Protein AF-A0A811QZ48-F1 (afdb_monomer_lite)

Sequence (78 aa):
MKTNVVAASKTVVALAAVVAKLLLLPFAGGGAALPASAATATGLGSNCTRRCGNISIPYPFGIELGCYHDTGFNLTCK

Foldseek 3Di:
DDDDPPPCPPVNVVVVVVVVVVVVDPPPPPPPPPPPPPQPQVQPDPPFDQDAVPDGHHPCAGQDPSRHDDPVRHDDRD

pLDDT: mean 73.55, std 17.01, range [40.41, 94.44]

Radius of gyration: 30.56 Å; chains: 1; bounding box: 22×93×23 Å

InterPro domains:
  IPR025287 Wall-associated receptor kinase, galacturonan-binding domain [PF13947] (48-77)

Secondary structure (DSSP, 8-state):
-----TTS-HHHHHHHHHHHHHHHS------------------SSTT---EETTEEPPTT-BSSTTSSSSGGGB----

Organism: NCBI:txid422564

Structure (mmCIF, N/CA/C/O backbone):
data_AF-A0A811QZ48-F1
#
_entry.id   AF-A0A811QZ48-F1
#
loop_
_atom_site.group_PDB
_atom_site.id
_atom_site.type_symbol
_atom_site.label_atom_id
_atom_site.label_alt_id
_atom_site.label_comp_id
_atom_site.label_asym_id
_atom_site.label_entity_id
_atom_site.label_seq_id
_atom_site.pdbx_PDB_ins_code
_atom_site.Cartn_x
_atom_site.Cartn_y
_atom_site.Cartn_z
_atom_site.occupancy
_atom_site.B_iso_or_equiv
_atom_site.auth_seq_id
_atom_site.auth_comp_id
_atom_site.auth_asym_id
_atom_site.auth_atom_id
_atom_site.pdbx_PDB_model_num
ATOM 1 N N . MET A 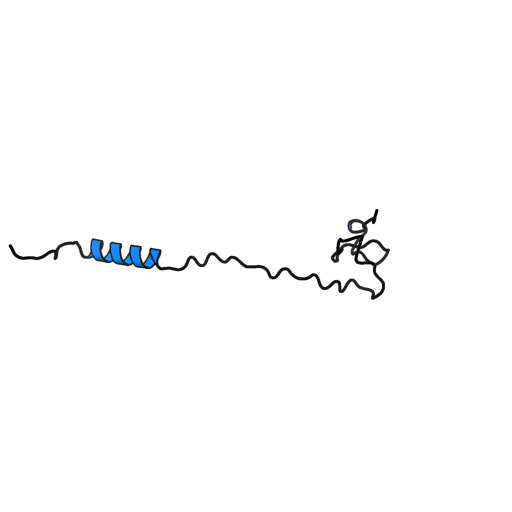1 1 ? 9.053 -80.124 3.234 1.00 49.38 1 MET A N 1
ATOM 2 C CA . MET A 1 1 ? 9.404 -78.722 2.919 1.00 49.38 1 MET A CA 1
ATOM 3 C C . MET A 1 1 ? 9.217 -78.515 1.429 1.00 49.38 1 MET A C 1
ATOM 5 O O . MET A 1 1 ? 9.924 -79.179 0.684 1.00 49.38 1 MET A O 1
ATOM 9 N N . LYS A 1 2 ? 8.243 -77.693 1.018 1.00 46.53 2 LYS A N 1
ATOM 10 C CA . LYS A 1 2 ? 8.148 -77.022 -0.292 1.00 46.53 2 LYS A CA 1
ATOM 11 C C . LYS A 1 2 ? 6.795 -76.313 -0.371 1.00 46.53 2 LYS A C 1
ATOM 13 O O . LYS A 1 2 ? 5.766 -76.972 -0.395 1.00 46.53 2 LYS A O 1
ATOM 18 N N . THR A 1 3 ? 6.878 -74.984 -0.263 1.00 45.50 3 THR A N 1
ATOM 19 C CA . THR A 1 3 ? 6.192 -73.987 -1.101 1.00 45.50 3 THR A CA 1
ATOM 20 C C . THR A 1 3 ? 4.716 -74.269 -1.432 1.00 45.50 3 THR A C 1
ATOM 22 O O . THR A 1 3 ? 4.357 -75.273 -2.023 1.00 45.50 3 THR A O 1
ATOM 25 N N . ASN A 1 4 ? 3.787 -73.363 -1.148 1.00 40.41 4 ASN A N 1
ATOM 26 C CA . ASN A 1 4 ? 3.659 -72.152 -1.946 1.00 40.41 4 ASN A CA 1
ATOM 27 C C . ASN A 1 4 ? 2.681 -71.187 -1.267 1.00 40.41 4 ASN A C 1
ATOM 29 O O . ASN A 1 4 ? 1.529 -71.516 -1.010 1.00 40.41 4 ASN A O 1
ATOM 33 N N . VAL A 1 5 ? 3.156 -69.966 -1.057 1.00 47.03 5 VAL A N 1
ATOM 34 C CA . VAL A 1 5 ? 2.506 -68.781 -0.473 1.00 47.03 5 VAL A CA 1
ATOM 35 C C . VAL A 1 5 ? 1.342 -68.246 -1.353 1.00 47.03 5 VAL A C 1
ATOM 37 O O . VAL A 1 5 ? 0.916 -67.101 -1.250 1.00 47.03 5 VAL A O 1
ATOM 40 N N . VAL A 1 6 ? 0.763 -69.079 -2.225 1.00 46.84 6 VAL A N 1
ATOM 41 C CA . VAL A 1 6 ? -0.213 -68.705 -3.269 1.00 46.84 6 VAL A CA 1
ATOM 42 C C . VAL A 1 6 ? -1.650 -68.814 -2.746 1.00 46.84 6 VAL A C 1
ATOM 44 O O . VAL A 1 6 ? -2.538 -69.384 -3.360 1.00 46.84 6 VAL A O 1
ATOM 47 N N . ALA A 1 7 ? -1.888 -68.277 -1.560 1.00 44.06 7 ALA A N 1
ATOM 48 C CA . ALA A 1 7 ? -3.229 -67.902 -1.120 1.00 44.06 7 ALA A CA 1
ATOM 49 C C . ALA A 1 7 ? -3.169 -66.696 -0.174 1.00 44.06 7 ALA A C 1
ATOM 51 O O . ALA A 1 7 ? -4.103 -66.449 0.581 1.00 44.06 7 ALA A O 1
ATOM 52 N N . ALA A 1 8 ? -2.083 -65.912 -0.228 1.00 50.81 8 ALA A N 1
ATOM 53 C CA . ALA A 1 8 ? -2.170 -64.504 0.120 1.00 50.81 8 ALA A CA 1
ATOM 54 C C . ALA A 1 8 ? -3.162 -63.899 -0.879 1.00 50.81 8 ALA A C 1
ATOM 56 O O . ALA A 1 8 ? -2.822 -63.663 -2.040 1.00 50.81 8 ALA A O 1
ATOM 57 N N . SER A 1 9 ? -4.424 -63.823 -0.450 1.00 55.31 9 SER A N 1
ATOM 58 C CA . SER A 1 9 ? -5.598 -63.459 -1.233 1.00 55.31 9 SER A CA 1
ATOM 59 C C . SER A 1 9 ? -5.232 -62.353 -2.207 1.00 55.31 9 SER A C 1
ATOM 61 O O . SER A 1 9 ? -4.599 -61.381 -1.806 1.00 55.31 9 SER A O 1
ATOM 63 N N . LYS A 1 10 ? -5.597 -62.480 -3.486 1.00 55.00 10 LYS A N 1
ATOM 64 C CA . LYS A 1 10 ? -5.310 -61.459 -4.515 1.00 55.00 10 LYS A CA 1
ATOM 65 C C . LYS A 1 10 ? -5.637 -60.039 -4.024 1.00 55.00 10 LYS A C 1
ATOM 67 O O . LYS A 1 10 ? -4.942 -59.091 -4.365 1.00 55.00 10 LYS A O 1
ATOM 72 N N . THR A 1 11 ? -6.637 -59.934 -3.151 1.00 57.31 11 THR A N 1
ATOM 73 C CA . THR A 1 11 ? -7.024 -58.762 -2.363 1.00 57.31 11 THR A CA 1
ATOM 74 C C . THR A 1 11 ? -5.916 -58.214 -1.459 1.00 57.31 11 THR A C 1
ATOM 76 O O . THR A 1 11 ? -5.686 -57.020 -1.487 1.00 57.31 11 THR A O 1
ATOM 79 N N . VAL A 1 12 ? -5.197 -59.038 -0.693 1.00 63.41 12 VAL A N 1
ATOM 80 C CA . VAL A 1 12 ? -4.075 -58.630 0.177 1.00 63.41 12 VAL A CA 1
ATOM 81 C C . VAL A 1 12 ? -2.897 -58.110 -0.647 1.00 63.41 12 VAL A C 1
ATOM 83 O O . VAL A 1 12 ? -2.340 -57.067 -0.316 1.00 63.41 12 VAL A O 1
ATOM 86 N N . VAL A 1 13 ? -2.552 -58.783 -1.751 1.00 67.19 13 VAL A N 1
ATOM 87 C CA . VAL A 1 13 ? -1.487 -58.317 -2.660 1.00 67.19 13 VAL A CA 1
ATOM 88 C C . VAL A 1 13 ? -1.890 -57.005 -3.339 1.00 67.19 13 VAL A C 1
ATOM 90 O O . VAL A 1 13 ? -1.090 -56.074 -3.411 1.00 67.19 13 VAL A O 1
ATOM 93 N N . ALA A 1 14 ? -3.146 -56.897 -3.781 1.00 71.19 14 ALA A N 1
ATOM 94 C CA . ALA A 1 14 ? -3.684 -55.669 -4.357 1.00 71.19 14 ALA A CA 1
ATOM 95 C C . ALA A 1 14 ? -3.722 -54.521 -3.334 1.00 71.19 14 ALA A C 1
ATOM 97 O O . ALA A 1 14 ? -3.303 -53.414 -3.654 1.00 71.19 14 ALA A O 1
ATOM 98 N N . LEU A 1 15 ? -4.153 -54.784 -2.097 1.00 75.56 15 LEU A N 1
ATOM 99 C CA . LEU A 1 15 ? -4.181 -53.804 -1.008 1.00 75.56 15 LEU A CA 1
ATOM 100 C C . LEU A 1 15 ? -2.769 -53.315 -0.670 1.00 75.56 15 LEU A C 1
ATOM 102 O O . LEU A 1 15 ? -2.551 -52.109 -0.591 1.00 75.56 15 LEU A O 1
ATOM 106 N N . ALA A 1 16 ? -1.796 -54.222 -0.552 1.00 76.88 16 ALA A N 1
ATOM 107 C CA . ALA A 1 16 ? -0.401 -53.859 -0.308 1.00 76.88 16 ALA A CA 1
ATOM 108 C C . ALA A 1 16 ? 0.178 -53.000 -1.447 1.00 76.88 16 ALA A C 1
ATOM 110 O O . ALA A 1 16 ? 0.851 -52.003 -1.188 1.00 76.88 16 ALA A O 1
ATOM 111 N N . ALA A 1 17 ? -0.134 -53.331 -2.705 1.00 80.12 17 ALA A N 1
ATOM 112 C CA . ALA A 1 17 ? 0.289 -52.544 -3.862 1.00 80.12 17 ALA A CA 1
ATOM 113 C C . ALA A 1 17 ? -0.370 -51.151 -3.910 1.00 80.12 17 ALA A C 1
ATOM 115 O O . ALA A 1 17 ? 0.287 -50.177 -4.276 1.00 80.12 17 ALA A O 1
ATOM 116 N N . VAL A 1 18 ? -1.646 -51.037 -3.521 1.00 84.88 18 VAL A N 1
ATOM 117 C CA . VAL A 1 18 ? -2.362 -49.753 -3.431 1.00 84.88 18 VAL A CA 1
ATOM 118 C C . VAL A 1 18 ? -1.774 -48.877 -2.324 1.00 84.88 18 VAL A C 1
ATOM 120 O O . VAL A 1 18 ? -1.497 -47.707 -2.574 1.00 84.88 18 VAL A O 1
ATOM 123 N N . VAL A 1 19 ? -1.513 -49.439 -1.138 1.00 84.69 19 VAL A N 1
ATOM 124 C CA . VAL A 1 19 ? -0.888 -48.714 -0.017 1.00 84.69 19 VAL A CA 1
ATOM 125 C C . VAL A 1 19 ? 0.517 -48.243 -0.385 1.00 84.69 19 VAL A C 1
ATOM 127 O O . VAL A 1 19 ? 0.839 -47.079 -0.170 1.00 84.69 19 VAL A O 1
ATOM 130 N N . ALA A 1 20 ? 1.334 -49.103 -1.001 1.00 81.75 20 ALA A N 1
ATOM 131 C CA . ALA A 1 20 ? 2.672 -48.727 -1.450 1.00 81.75 20 ALA A CA 1
ATOM 132 C C . ALA A 1 20 ? 2.631 -47.600 -2.494 1.00 81.75 20 ALA A C 1
ATOM 134 O O . ALA A 1 20 ? 3.405 -46.653 -2.400 1.00 81.75 20 ALA A O 1
ATOM 135 N N . LYS A 1 21 ? 1.697 -47.647 -3.456 1.00 80.19 21 LYS A N 1
ATOM 136 C CA . LYS A 1 21 ? 1.510 -46.548 -4.414 1.00 80.19 21 LYS A CA 1
ATOM 137 C C . LYS A 1 21 ? 1.081 -45.255 -3.727 1.00 80.19 21 LYS A C 1
ATOM 139 O O . LYS A 1 21 ? 1.647 -44.220 -4.054 1.00 80.19 21 LYS A O 1
ATOM 144 N N . LEU A 1 22 ? 0.141 -45.312 -2.778 1.00 77.88 22 LEU A N 1
ATOM 145 C CA . LEU A 1 22 ? -0.318 -44.147 -2.011 1.00 77.88 22 LEU A CA 1
ATOM 146 C C . LEU A 1 22 ? 0.820 -43.507 -1.201 1.00 77.88 22 LEU A C 1
ATOM 148 O O . LEU A 1 22 ? 0.897 -42.286 -1.130 1.00 77.88 22 LEU A O 1
ATOM 152 N N . LEU A 1 23 ? 1.723 -44.321 -0.646 1.00 75.56 23 LEU A N 1
ATOM 153 C CA . LEU A 1 23 ? 2.899 -43.852 0.093 1.00 75.56 23 LEU A CA 1
ATOM 154 C C . LEU A 1 23 ? 3.961 -43.204 -0.814 1.00 75.56 23 LEU A C 1
ATOM 156 O O . LEU A 1 23 ? 4.719 -42.353 -0.361 1.00 75.56 23 LEU A O 1
ATOM 160 N N . LEU A 1 24 ? 4.031 -43.628 -2.081 1.00 75.06 24 LEU A N 1
ATOM 161 C CA . LEU A 1 24 ? 4.971 -43.118 -3.085 1.00 75.06 24 LEU A CA 1
ATOM 162 C C . LEU A 1 24 ? 4.442 -41.892 -3.845 1.00 75.06 24 LEU A C 1
ATOM 164 O O . LEU A 1 24 ? 5.188 -41.301 -4.627 1.00 75.06 24 LEU A O 1
ATOM 168 N N . LEU A 1 25 ? 3.176 -41.505 -3.654 1.00 75.12 25 LEU A N 1
ATOM 169 C CA . LEU A 1 25 ? 2.643 -40.283 -4.247 1.00 75.12 25 LEU A CA 1
ATOM 170 C C . LEU A 1 25 ? 3.260 -39.067 -3.534 1.00 75.12 25 LEU A C 1
ATOM 172 O O . LEU A 1 25 ? 3.109 -38.934 -2.318 1.00 75.12 25 LEU A O 1
ATOM 176 N N . PRO A 1 26 ? 3.933 -38.153 -4.259 1.00 65.94 26 PRO A N 1
ATOM 177 C CA . PRO A 1 26 ? 4.374 -36.902 -3.668 1.00 65.94 26 PRO A CA 1
ATOM 178 C C . PRO A 1 26 ? 3.123 -36.140 -3.235 1.00 65.94 26 PRO A C 1
ATOM 180 O O . PRO A 1 26 ? 2.241 -35.879 -4.057 1.00 65.94 26 PRO A O 1
ATOM 183 N N . PHE A 1 27 ? 3.026 -35.803 -1.946 1.00 66.38 27 PHE A N 1
ATOM 184 C CA . PHE A 1 27 ? 2.025 -34.856 -1.472 1.00 66.38 27 PHE A CA 1
ATOM 185 C C . PHE A 1 27 ? 2.239 -33.569 -2.265 1.00 66.38 27 PHE A C 1
ATOM 187 O O . PHE A 1 27 ? 3.139 -32.786 -1.964 1.00 66.38 27 PHE A O 1
ATOM 194 N N . ALA A 1 28 ? 1.404 -33.340 -3.278 1.00 64.31 28 ALA A N 1
ATOM 195 C CA . ALA A 1 28 ? 1.235 -32.042 -3.907 1.00 64.31 28 ALA A CA 1
ATOM 196 C C . ALA A 1 28 ? 0.495 -31.127 -2.917 1.00 64.31 28 ALA A C 1
ATOM 198 O O . ALA A 1 28 ? -0.572 -30.589 -3.196 1.00 64.31 28 ALA A O 1
ATOM 199 N N . GLY A 1 29 ? 1.052 -30.994 -1.709 1.00 63.19 29 GLY A N 1
ATOM 200 C CA . GLY A 1 29 ? 0.798 -29.871 -0.840 1.00 63.19 29 GLY A CA 1
ATOM 201 C C . GLY A 1 29 ? 1.364 -28.679 -1.580 1.00 63.19 29 GLY A C 1
ATOM 202 O O . GLY A 1 29 ? 2.569 -28.441 -1.548 1.00 63.19 29 GLY A O 1
ATOM 203 N N . GLY A 1 30 ? 0.489 -28.006 -2.324 1.00 60.53 30 GLY A N 1
ATOM 204 C CA . GLY A 1 30 ? 0.761 -26.740 -2.973 1.00 60.53 30 GLY A CA 1
ATOM 205 C C . GLY A 1 30 ? 1.111 -25.707 -1.915 1.00 60.53 30 GLY A C 1
ATOM 206 O O . GLY A 1 30 ? 0.285 -24.881 -1.540 1.00 60.53 30 GLY A O 1
ATOM 207 N N . GLY A 1 31 ? 2.352 -25.746 -1.438 1.00 63.81 31 GLY A N 1
ATOM 208 C CA . GLY A 1 31 ? 3.031 -24.569 -0.953 1.00 63.81 31 GLY A CA 1
ATOM 209 C C . GLY A 1 31 ? 3.191 -23.670 -2.162 1.00 63.81 31 GLY A C 1
ATOM 210 O O . GLY A 1 31 ? 4.202 -23.729 -2.858 1.00 63.81 31 GLY A O 1
ATOM 211 N N . ALA A 1 32 ? 2.164 -22.872 -2.448 1.00 52.41 32 ALA A N 1
ATOM 212 C CA . ALA A 1 32 ? 2.366 -21.665 -3.211 1.00 52.41 32 ALA A CA 1
ATOM 213 C C . ALA A 1 32 ? 3.346 -20.831 -2.382 1.00 52.41 32 ALA A C 1
ATOM 215 O O . ALA A 1 32 ? 2.955 -20.109 -1.465 1.00 52.41 32 ALA A O 1
ATOM 216 N N . ALA A 1 33 ? 4.639 -20.973 -2.677 1.00 56.78 33 ALA A N 1
ATOM 217 C CA . ALA A 1 33 ? 5.568 -19.885 -2.489 1.00 56.78 33 ALA A CA 1
ATOM 218 C C . ALA A 1 33 ? 5.018 -18.769 -3.373 1.00 56.78 33 ALA A C 1
ATOM 220 O O . ALA A 1 33 ? 5.297 -18.697 -4.570 1.00 56.78 33 ALA A O 1
ATOM 221 N N . LEU A 1 34 ? 4.130 -17.962 -2.789 1.00 55.22 34 LEU A N 1
ATOM 222 C CA . LEU A 1 34 ? 3.805 -16.663 -3.330 1.00 55.22 34 LEU A CA 1
ATOM 223 C C . LEU A 1 34 ? 5.168 -16.008 -3.549 1.00 55.22 34 LEU A C 1
ATOM 225 O O . LEU A 1 34 ? 5.948 -15.939 -2.588 1.00 55.22 34 LEU A O 1
ATOM 229 N N . PRO A 1 35 ? 5.512 -15.580 -4.776 1.00 54.59 35 PRO A N 1
ATOM 230 C CA . PRO A 1 35 ? 6.617 -14.659 -4.903 1.00 54.59 35 PRO A CA 1
ATOM 231 C C . PRO A 1 35 ? 6.300 -13.543 -3.913 1.00 54.59 35 PRO A C 1
ATOM 233 O O . PRO A 1 35 ? 5.188 -13.008 -3.921 1.00 54.59 35 PRO A O 1
ATOM 236 N N . ALA A 1 36 ? 7.232 -13.253 -3.005 1.00 58.91 36 ALA A N 1
ATOM 237 C CA . ALA A 1 36 ? 7.196 -11.994 -2.296 1.00 58.91 36 ALA A CA 1
ATOM 238 C C . ALA A 1 36 ? 7.188 -10.953 -3.410 1.00 58.91 36 ALA A C 1
ATOM 240 O O . ALA A 1 36 ? 8.209 -10.722 -4.059 1.00 58.91 36 ALA A O 1
ATOM 241 N N . SER A 1 37 ? 6.001 -10.438 -3.727 1.00 52.81 37 SER A N 1
ATOM 242 C CA . SER A 1 37 ? 5.833 -9.342 -4.648 1.00 52.81 37 SER A CA 1
ATOM 243 C C . SER A 1 37 ? 6.637 -8.227 -4.014 1.00 52.81 37 SER A C 1
ATOM 245 O O . SER A 1 37 ? 6.196 -7.619 -3.037 1.00 52.81 37 SER A O 1
ATOM 247 N N . ALA A 1 38 ? 7.860 -8.027 -4.506 1.00 56.66 38 ALA A N 1
ATOM 248 C CA . ALA A 1 38 ? 8.568 -6.790 -4.304 1.00 56.66 38 ALA A CA 1
ATOM 249 C C . ALA A 1 38 ? 7.591 -5.752 -4.834 1.00 56.66 38 ALA A C 1
ATOM 251 O O . ALA A 1 38 ? 7.371 -5.679 -6.042 1.00 56.66 38 ALA A O 1
ATOM 252 N N . ALA A 1 39 ? 6.894 -5.083 -3.913 1.00 56.56 39 ALA A N 1
ATOM 253 C CA . ALA A 1 39 ? 5.967 -4.029 -4.241 1.00 56.56 39 ALA A CA 1
ATOM 254 C C . ALA A 1 39 ? 6.797 -3.037 -5.039 1.00 56.56 39 ALA A C 1
ATOM 256 O O . ALA A 1 39 ? 7.620 -2.310 -4.478 1.00 56.56 39 ALA A O 1
ATOM 257 N N . THR A 1 40 ? 6.648 -3.075 -6.361 1.00 49.09 40 THR A N 1
ATOM 258 C CA . THR A 1 40 ? 7.121 -2.016 -7.222 1.00 49.09 40 THR A CA 1
ATOM 259 C C . THR A 1 40 ? 6.399 -0.807 -6.681 1.00 49.09 40 THR A C 1
ATOM 261 O O . THR A 1 40 ? 5.186 -0.666 -6.831 1.00 49.09 40 THR A O 1
ATOM 264 N N . ALA A 1 41 ? 7.129 0.009 -5.927 1.00 58.56 41 ALA A N 1
ATOM 265 C CA . ALA A 1 41 ? 6.670 1.292 -5.453 1.00 58.56 41 ALA A CA 1
ATOM 266 C C . ALA A 1 41 ? 6.587 2.224 -6.665 1.00 58.56 41 ALA A C 1
ATOM 268 O O . ALA A 1 41 ? 7.208 3.273 -6.698 1.00 58.56 41 ALA A O 1
ATOM 269 N N . THR A 1 42 ? 5.790 1.855 -7.662 1.00 53.75 42 THR A N 1
ATOM 270 C CA . THR A 1 42 ? 5.191 2.763 -8.628 1.00 53.75 42 THR A CA 1
ATOM 271 C C . THR A 1 42 ? 4.035 3.455 -7.914 1.00 53.75 42 THR A C 1
ATOM 273 O O . THR A 1 42 ? 2.875 3.351 -8.298 1.00 53.75 42 THR A O 1
ATOM 276 N N . GLY A 1 43 ? 4.370 4.090 -6.786 1.00 55.78 43 GLY A N 1
ATOM 277 C CA . GLY A 1 43 ? 3.531 5.098 -6.176 1.00 55.78 43 GLY A CA 1
ATOM 278 C C . GLY A 1 43 ? 3.547 6.271 -7.134 1.00 55.78 43 GLY A C 1
ATOM 279 O O . GLY A 1 43 ? 4.612 6.759 -7.503 1.00 55.78 43 GLY A O 1
ATOM 280 N N . LEU A 1 44 ? 2.359 6.608 -7.605 1.00 59.84 44 LEU A N 1
ATOM 281 C CA . LEU A 1 44 ? 2.070 7.697 -8.514 1.00 59.84 44 LEU A CA 1
ATOM 282 C C . LEU A 1 44 ? 2.826 8.960 -8.069 1.00 59.84 44 LEU A C 1
ATOM 284 O O . LEU A 1 44 ? 2.610 9.459 -6.971 1.00 59.84 44 LEU A O 1
ATOM 288 N N . GLY A 1 45 ? 3.739 9.431 -8.917 1.00 57.59 45 GLY A N 1
ATOM 289 C CA . GLY A 1 45 ? 4.596 10.579 -8.645 1.00 57.59 45 GLY A CA 1
ATOM 290 C C . GLY A 1 45 ? 6.024 10.167 -8.308 1.00 57.59 45 GLY A C 1
ATOM 291 O O . GLY A 1 45 ? 6.322 9.683 -7.220 1.00 57.59 45 GLY A O 1
ATOM 292 N N . SER A 1 46 ? 6.950 10.481 -9.210 1.00 62.12 46 SER A N 1
ATOM 293 C CA . SER A 1 46 ? 8.406 10.438 -9.012 1.00 62.12 46 SER A CA 1
ATOM 294 C C . SER A 1 46 ? 8.920 11.303 -7.840 1.00 62.12 46 SER A C 1
ATOM 296 O O . SER A 1 46 ? 10.124 11.489 -7.699 1.00 62.12 46 SER A O 1
ATOM 298 N N . ASN A 1 47 ? 8.025 11.838 -7.005 1.00 81.31 47 ASN A N 1
ATOM 299 C CA . ASN A 1 47 ? 8.307 12.745 -5.902 1.00 81.31 47 ASN A CA 1
ATOM 300 C C . ASN A 1 47 ? 7.753 12.277 -4.542 1.00 81.31 47 ASN A C 1
ATOM 302 O O . ASN A 1 47 ? 7.958 12.965 -3.556 1.00 81.31 47 ASN A O 1
ATOM 306 N N . CYS A 1 48 ? 7.095 11.115 -4.457 1.00 87.00 48 CYS A N 1
ATOM 307 C CA . CYS A 1 48 ? 6.581 10.621 -3.178 1.00 87.00 48 CYS A CA 1
ATOM 308 C C . CYS A 1 48 ? 7.674 9.987 -2.306 1.00 87.00 48 CYS A C 1
ATOM 310 O O . CY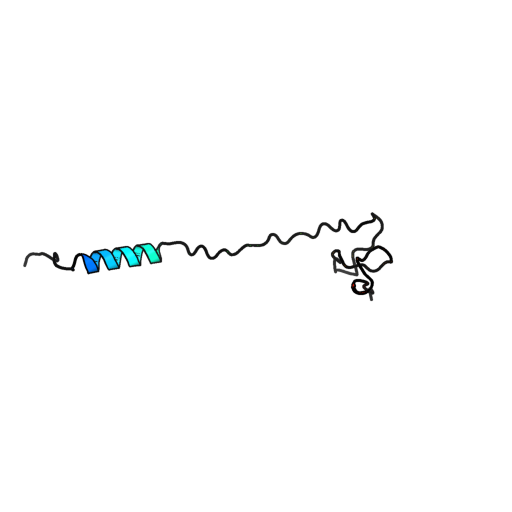S A 1 48 ? 8.391 9.079 -2.741 1.00 87.00 48 CYS A O 1
ATOM 312 N N . THR A 1 49 ? 7.728 10.368 -1.031 1.00 88.75 49 THR A N 1
ATOM 313 C CA . THR A 1 49 ? 8.563 9.712 -0.021 1.00 88.75 49 THR A CA 1
ATOM 314 C C . THR A 1 49 ? 8.005 8.329 0.306 1.00 88.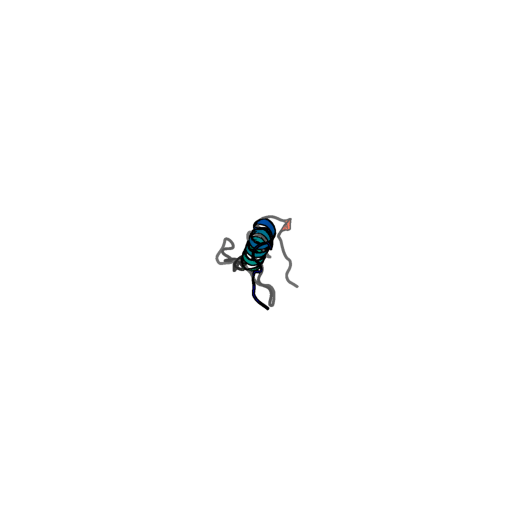75 49 THR A C 1
ATOM 316 O O . THR A 1 49 ? 6.898 8.175 0.826 1.00 88.75 49 THR A O 1
ATOM 319 N N . ARG A 1 50 ? 8.789 7.286 0.010 1.00 90.38 50 ARG A N 1
ATOM 320 C CA . ARG A 1 50 ? 8.386 5.877 0.201 1.00 90.38 50 ARG A CA 1
ATOM 321 C C . ARG A 1 50 ? 9.197 5.139 1.253 1.00 90.38 50 ARG A C 1
ATOM 323 O O . ARG A 1 50 ? 9.068 3.923 1.379 1.00 90.38 50 ARG A O 1
ATOM 330 N N . ARG A 1 51 ? 10.006 5.856 2.032 1.00 90.75 51 ARG A N 1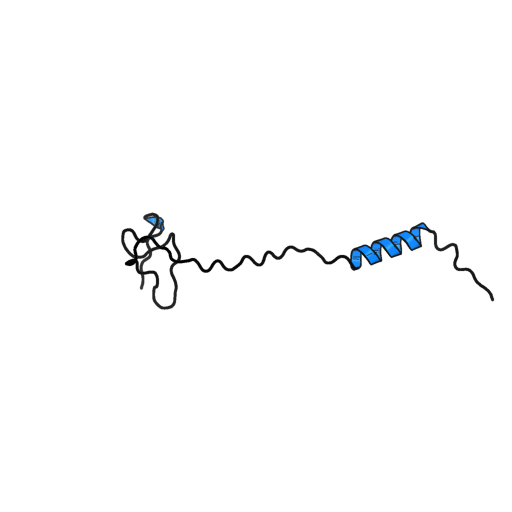
ATOM 331 C CA . ARG A 1 51 ? 10.730 5.302 3.177 1.00 90.75 51 ARG A CA 1
ATOM 332 C C . ARG A 1 51 ? 10.598 6.189 4.404 1.00 90.75 51 ARG A C 1
ATOM 334 O O . ARG A 1 51 ? 10.579 7.407 4.291 1.00 90.75 51 ARG A O 1
ATOM 341 N N . CYS A 1 52 ? 10.544 5.549 5.563 1.00 92.44 52 CYS A N 1
ATOM 342 C CA . CYS A 1 52 ? 10.631 6.182 6.873 1.00 92.44 52 CYS A CA 1
ATOM 343 C C . CYS A 1 52 ? 11.647 5.374 7.688 1.00 92.44 52 CYS A C 1
ATOM 345 O O . CYS A 1 52 ? 11.424 4.194 7.976 1.00 92.44 52 CYS A O 1
ATOM 347 N N . GLY A 1 53 ? 12.813 5.966 7.955 1.00 91.69 53 GLY A N 1
ATOM 348 C CA . GLY A 1 53 ? 13.959 5.242 8.504 1.00 91.69 53 GLY A CA 1
ATOM 349 C C . GLY A 1 53 ? 14.336 4.028 7.643 1.00 91.69 53 GLY A C 1
ATOM 350 O O . GLY A 1 53 ? 14.563 4.147 6.439 1.00 91.69 53 GLY A O 1
ATOM 351 N N . ASN A 1 54 ? 14.367 2.842 8.257 1.00 94.31 54 ASN A N 1
ATOM 352 C CA . ASN A 1 54 ? 14.704 1.587 7.574 1.00 94.31 54 ASN A CA 1
ATOM 353 C C . ASN A 1 54 ? 13.490 0.855 6.961 1.00 94.31 54 ASN A C 1
ATOM 355 O O . ASN A 1 54 ? 13.627 -0.250 6.438 1.00 94.31 54 ASN A O 1
ATOM 359 N N . ILE A 1 55 ? 12.291 1.438 7.021 1.00 90.75 55 ILE A N 1
ATOM 360 C CA . ILE A 1 55 ? 11.061 0.795 6.549 1.00 90.75 55 ILE A CA 1
ATOM 361 C C . ILE A 1 55 ? 10.716 1.324 5.159 1.00 90.75 55 ILE A C 1
ATOM 363 O O . ILE A 1 55 ? 10.721 2.532 4.916 1.00 90.75 55 ILE A O 1
ATOM 367 N N . SER A 1 56 ? 10.394 0.408 4.2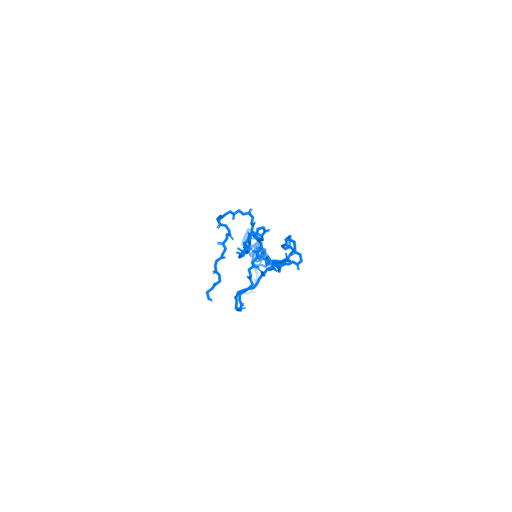44 1.00 91.44 56 SER A N 1
ATOM 368 C CA . SER A 1 56 ? 9.781 0.761 2.963 1.00 91.44 56 SER A CA 1
ATOM 369 C C . SER A 1 56 ? 8.276 0.790 3.132 1.00 91.44 56 SER A C 1
ATOM 371 O O . SER A 1 56 ? 7.668 -0.193 3.546 1.00 91.44 56 SER A O 1
ATOM 373 N N . ILE A 1 57 ? 7.676 1.915 2.797 1.00 91.88 57 ILE A N 1
ATOM 374 C CA . ILE A 1 57 ? 6.232 2.067 2.759 1.00 91.88 57 ILE A CA 1
ATOM 375 C C . ILE A 1 57 ? 5.804 1.474 1.404 1.00 91.88 57 ILE A C 1
ATOM 377 O O . ILE A 1 57 ? 6.479 1.767 0.420 1.00 91.88 57 ILE A O 1
ATOM 381 N N . PRO A 1 58 ? 4.774 0.608 1.293 1.00 88.94 58 PRO A N 1
ATOM 382 C CA . PRO A 1 58 ? 4.131 0.152 0.043 1.00 88.94 58 PRO A CA 1
ATOM 383 C C . PRO A 1 58 ? 2.902 1.028 -0.312 1.00 88.94 58 PRO A C 1
ATOM 385 O O . PRO A 1 58 ? 2.369 1.692 0.571 1.00 88.94 58 PRO A O 1
ATOM 388 N N . TYR A 1 59 ? 2.482 1.128 -1.579 1.00 89.12 59 TYR A N 1
ATOM 389 C CA . TYR A 1 59 ? 1.159 1.687 -1.906 1.00 89.12 59 TYR A CA 1
ATOM 390 C C . TYR A 1 59 ? 0.136 0.657 -1.409 1.00 89.12 59 TYR A C 1
ATOM 392 O O . TYR A 1 59 ? 0.440 -0.535 -1.527 1.00 89.12 59 TYR A O 1
ATOM 400 N N . PRO A 1 60 ? -1.018 1.020 -0.824 1.00 91.88 60 PRO A N 1
ATOM 401 C CA . PRO A 1 60 ? -1.732 2.313 -0.816 1.00 91.88 60 PRO A CA 1
ATOM 402 C C . PRO A 1 60 ? -1.293 3.374 0.213 1.00 91.88 60 PRO A C 1
ATOM 404 O O . PRO A 1 60 ? -1.930 4.421 0.297 1.00 91.88 60 PRO A O 1
ATOM 407 N N . PHE A 1 61 ? -0.230 3.145 0.987 1.00 93.31 61 PHE A N 1
ATOM 408 C CA . PHE A 1 61 ? 0.191 4.037 2.076 1.00 93.31 61 PHE A CA 1
ATOM 409 C C . PHE A 1 61 ? 1.166 5.140 1.635 1.00 93.31 61 PHE A C 1
ATOM 411 O O . PHE A 1 61 ? 2.007 4.932 0.754 1.00 93.31 61 PHE A O 1
ATOM 418 N N . GLY A 1 62 ? 1.127 6.286 2.320 1.00 91.88 62 GLY A N 1
ATOM 419 C CA . GLY A 1 62 ? 1.987 7.435 2.021 1.00 91.88 62 GLY A CA 1
ATOM 420 C C . GLY A 1 62 ? 1.977 8.502 3.110 1.00 91.88 62 GLY A C 1
ATOM 421 O O . GLY A 1 62 ? 1.034 8.597 3.887 1.00 91.88 62 GLY A O 1
ATOM 422 N N . ILE A 1 63 ? 3.045 9.295 3.182 1.00 91.88 63 ILE A N 1
ATOM 423 C CA . ILE A 1 63 ? 3.225 10.340 4.209 1.00 91.88 63 ILE A CA 1
ATOM 424 C C . ILE A 1 63 ? 2.668 11.684 3.725 1.00 91.88 63 ILE A C 1
ATOM 426 O O . ILE A 1 63 ? 2.082 12.451 4.485 1.00 91.88 63 ILE A O 1
ATOM 430 N N . GLU A 1 64 ? 2.830 11.946 2.433 1.00 90.25 64 GLU A N 1
ATOM 431 C CA . GLU A 1 64 ? 2.541 13.228 1.800 1.00 90.25 64 GLU A CA 1
ATOM 432 C C . GLU A 1 64 ? 1.169 13.218 1.119 1.00 90.25 64 GLU A C 1
ATOM 434 O O . GLU A 1 64 ? 0.667 12.171 0.700 1.00 90.25 64 GLU A O 1
ATOM 439 N N . LEU A 1 65 ? 0.561 14.398 0.994 1.00 87.69 65 LEU A N 1
ATOM 440 C CA . LEU A 1 65 ? -0.687 14.585 0.253 1.00 87.69 65 LEU A CA 1
ATOM 441 C C . LEU A 1 65 ? -0.524 14.113 -1.198 1.00 87.69 65 LEU A C 1
ATOM 443 O O . LEU A 1 65 ? 0.430 14.480 -1.875 1.00 87.69 65 LEU A O 1
ATOM 447 N N . GLY A 1 66 ? -1.463 13.289 -1.665 1.00 87.88 66 GLY A N 1
ATOM 448 C CA . GLY A 1 66 ? -1.421 12.697 -3.006 1.00 87.88 66 GLY A CA 1
ATOM 449 C C . GLY A 1 66 ? -0.528 11.457 -3.138 1.00 87.88 66 GLY A C 1
ATOM 450 O O . GLY A 1 66 ? -0.543 10.821 -4.187 1.00 87.88 66 GLY A O 1
ATOM 451 N N . CYS A 1 67 ? 0.198 11.069 -2.083 1.00 91.00 67 CYS A N 1
ATOM 452 C CA . CYS A 1 67 ? 1.074 9.891 -2.078 1.00 91.00 67 CYS A CA 1
ATOM 453 C C . CYS A 1 67 ? 0.469 8.661 -1.380 1.00 91.00 67 CYS A C 1
ATOM 455 O O . CYS A 1 67 ? 1.128 7.626 -1.268 1.00 91.00 67 CYS A O 1
ATOM 457 N N . TYR A 1 68 ? -0.773 8.764 -0.914 1.00 92.38 68 TYR A N 1
ATOM 458 C CA . TYR A 1 68 ? -1.572 7.688 -0.329 1.00 92.38 68 TYR A CA 1
ATOM 459 C C . TYR A 1 68 ? -2.919 7.581 -1.061 1.00 92.38 68 TYR A C 1
ATOM 461 O O . TYR A 1 68 ? -3.349 8.543 -1.692 1.00 92.38 68 TYR A O 1
ATOM 469 N N . HIS A 1 69 ? -3.573 6.418 -1.002 1.00 90.88 69 HIS A N 1
ATOM 470 C CA . HIS A 1 69 ? -4.837 6.171 -1.714 1.00 90.88 69 HIS A CA 1
ATOM 471 C C . HIS A 1 69 ? -6.008 6.988 -1.145 1.00 90.88 69 HIS A C 1
ATOM 473 O O . HIS A 1 69 ? -6.696 7.664 -1.898 1.00 90.88 69 HIS A O 1
ATOM 479 N N . ASP A 1 70 ? -6.173 6.975 0.182 1.00 93.44 70 ASP A N 1
ATOM 480 C CA . ASP A 1 70 ? -7.241 7.672 0.913 1.00 93.44 70 ASP A CA 1
ATOM 481 C C . ASP A 1 70 ? -6.746 8.162 2.280 1.00 93.44 70 ASP A C 1
ATOM 483 O O . ASP A 1 70 ? -5.703 7.724 2.766 1.00 93.44 70 ASP A O 1
ATOM 487 N N . THR A 1 71 ? -7.511 9.029 2.948 1.00 90.50 71 THR A N 1
ATOM 488 C CA . THR A 1 71 ? -7.162 9.627 4.255 1.00 90.50 71 THR A CA 1
ATOM 489 C C . THR A 1 71 ? -6.796 8.609 5.342 1.00 90.50 71 THR A C 1
ATOM 491 O O . THR A 1 71 ? -5.958 8.907 6.189 1.00 90.50 71 THR A O 1
ATOM 494 N N . GLY A 1 72 ? -7.348 7.391 5.300 1.00 93.31 72 GLY A N 1
ATOM 495 C CA . GLY A 1 72 ? -6.992 6.298 6.219 1.00 93.31 72 GLY A CA 1
ATOM 496 C C . GLY A 1 72 ? -5.621 5.652 5.967 1.00 93.31 72 GLY A C 1
ATOM 497 O O . GLY A 1 72 ? -5.139 4.888 6.798 1.00 93.31 72 GLY A O 1
ATOM 498 N N . PHE A 1 73 ? -4.981 5.954 4.838 1.00 94.44 73 PHE A N 1
ATOM 499 C CA . PHE A 1 73 ? -3.666 5.441 4.445 1.00 94.44 73 PHE A CA 1
ATOM 500 C C . PHE A 1 73 ? -2.541 6.472 4.636 1.00 94.44 73 PHE A C 1
ATOM 502 O O . PHE A 1 73 ? -1.395 6.213 4.247 1.00 94.44 73 PHE A O 1
ATOM 509 N N . ASN A 1 74 ? -2.849 7.631 5.234 1.00 94.31 74 ASN A N 1
ATOM 510 C CA . ASN A 1 74 ? -1.853 8.642 5.562 1.00 94.31 74 ASN A CA 1
ATOM 511 C C . ASN A 1 74 ? -1.017 8.211 6.776 1.00 94.31 74 ASN A C 1
ATOM 513 O O . ASN A 1 74 ? -1.539 7.962 7.861 1.00 94.31 74 ASN A O 1
ATOM 517 N N . LEU A 1 75 ? 0.297 8.124 6.589 1.00 92.62 75 LEU A N 1
ATOM 518 C CA . LEU A 1 75 ? 1.250 7.757 7.629 1.00 92.62 75 LEU A CA 1
ATOM 519 C C . LEU A 1 75 ? 1.972 8.994 8.161 1.00 92.62 75 LEU A C 1
ATOM 521 O O . LEU A 1 75 ? 2.270 9.923 7.420 1.00 92.62 75 LEU A O 1
ATOM 525 N N . THR A 1 76 ? 2.342 8.970 9.439 1.00 92.19 76 THR A N 1
ATOM 526 C CA . 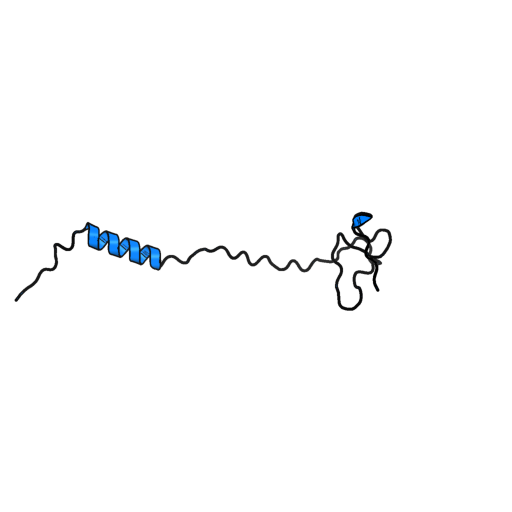THR A 1 76 ? 3.274 9.943 10.026 1.00 92.19 76 THR A CA 1
ATOM 527 C C . THR A 1 76 ? 4.598 9.246 10.314 1.00 92.19 76 THR A C 1
ATOM 529 O O . THR A 1 76 ? 4.615 8.224 10.997 1.00 92.19 76 THR A O 1
ATOM 532 N N . CYS A 1 77 ? 5.705 9.794 9.813 1.00 90.50 77 CYS A N 1
ATOM 533 C CA . CYS A 1 77 ? 7.047 9.341 10.177 1.00 90.50 77 CYS A CA 1
ATOM 534 C C . CYS A 1 77 ? 7.478 10.035 11.481 1.00 90.50 77 CYS A C 1
ATOM 536 O O . CYS A 1 77 ? 7.195 11.221 11.665 1.00 90.50 77 CYS A O 1
ATOM 538 N N . LYS A 1 78 ? 8.096 9.292 12.400 1.00 85.06 78 LYS A N 1
ATOM 539 C CA . LYS A 1 78 ? 8.558 9.779 13.707 1.00 85.06 78 LYS A CA 1
ATOM 540 C C . LYS A 1 78 ? 10.065 9.641 13.814 1.00 85.06 78 LYS A C 1
ATOM 542 O O . LYS A 1 78 ? 10.588 8.655 13.250 1.00 85.06 78 LYS A O 1
#